Protein AF-A0A822CH33-F1 (afdb_monomer_lite)

Structure (mmCIF, N/CA/C/O backbone):
data_AF-A0A822CH33-F1
#
_entry.id   AF-A0A822CH33-F1
#
loop_
_atom_site.group_PDB
_atom_site.id
_atom_site.type_symbol
_atom_site.label_atom_id
_atom_site.label_alt_id
_atom_site.label_comp_id
_atom_site.label_asym_id
_atom_site.label_entity_id
_atom_site.label_seq_id
_atom_site.pdbx_PDB_ins_code
_atom_site.Cartn_x
_atom_site.Cartn_y
_atom_site.Cartn_z
_atom_site.occupancy
_atom_site.B_iso_or_equiv
_atom_site.auth_seq_id
_atom_site.auth_comp_id
_atom_site.auth_asym_id
_atom_site.auth_atom_id
_atom_site.pdbx_PDB_model_num
ATOM 1 N N . LEU A 1 1 ? -1.024 -28.699 -0.284 1.00 50.22 1 LEU A N 1
ATOM 2 C CA . LEU A 1 1 ? -0.880 -29.536 -1.496 1.00 50.22 1 LEU A CA 1
ATOM 3 C C . LEU A 1 1 ? -1.516 -30.885 -1.202 1.00 50.22 1 LEU A C 1
ATOM 5 O O . LEU A 1 1 ? -1.195 -31.452 -0.165 1.00 50.22 1 LEU A O 1
ATOM 9 N N . ASN A 1 2 ? -2.456 -31.352 -2.025 1.00 52.66 2 ASN A N 1
ATOM 10 C CA . ASN A 1 2 ? -3.153 -32.613 -1.768 1.00 52.66 2 ASN A CA 1
ATOM 11 C C . ASN A 1 2 ? -2.227 -33.787 -2.138 1.00 52.66 2 ASN A C 1
ATOM 13 O O . ASN A 1 2 ? -1.556 -33.725 -3.167 1.00 52.66 2 ASN A O 1
ATOM 17 N N . CYS A 1 3 ? -2.170 -34.849 -1.331 1.00 53.38 3 CYS A N 1
ATOM 18 C CA . CYS A 1 3 ? -1.251 -35.982 -1.550 1.00 53.38 3 CYS A CA 1
ATOM 19 C C . CYS A 1 3 ? -1.461 -36.666 -2.917 1.00 53.38 3 CYS A C 1
ATOM 21 O O . CYS A 1 3 ? -0.541 -37.258 -3.469 1.00 53.38 3 CYS A O 1
ATOM 23 N N . ILE A 1 4 ? -2.661 -36.516 -3.487 1.00 53.62 4 ILE A N 1
ATOM 24 C CA . ILE A 1 4 ? -3.035 -36.974 -4.832 1.00 53.62 4 ILE A CA 1
ATOM 25 C C . ILE A 1 4 ? -2.308 -36.174 -5.928 1.00 53.62 4 ILE A C 1
ATOM 27 O O . ILE A 1 4 ? -1.910 -36.742 -6.937 1.00 53.62 4 ILE A O 1
ATOM 31 N N . THR A 1 5 ? -2.081 -34.871 -5.731 1.00 59.19 5 THR A N 1
ATOM 32 C CA . THR A 1 5 ? -1.355 -34.017 -6.686 1.00 59.19 5 THR A CA 1
ATOM 33 C C . THR A 1 5 ? 0.133 -34.370 -6.720 1.00 59.19 5 THR A C 1
ATOM 35 O O . THR A 1 5 ? 0.703 -34.482 -7.797 1.00 59.19 5 THR A O 1
ATOM 38 N N . LEU A 1 6 ? 0.732 -34.628 -5.550 1.00 61.31 6 LEU A N 1
ATOM 39 C CA . LEU A 1 6 ? 2.127 -35.079 -5.421 1.00 61.31 6 LEU A CA 1
ATOM 40 C C . LEU A 1 6 ? 2.354 -36.475 -6.018 1.00 61.31 6 LEU A C 1
ATOM 42 O O . LEU A 1 6 ? 3.424 -36.749 -6.547 1.00 61.31 6 LEU A O 1
ATOM 46 N N . ALA A 1 7 ? 1.347 -37.351 -5.959 1.00 55.56 7 ALA A N 1
ATOM 47 C CA . ALA A 1 7 ? 1.421 -38.691 -6.537 1.00 55.56 7 ALA A CA 1
ATOM 48 C C . ALA A 1 7 ? 1.304 -38.714 -8.077 1.00 55.56 7 ALA A C 1
ATOM 50 O O . ALA A 1 7 ? 1.685 -39.707 -8.690 1.00 55.56 7 ALA A O 1
ATOM 51 N N . MET A 1 8 ? 0.784 -37.650 -8.705 1.00 53.97 8 MET A N 1
ATOM 52 C CA . MET A 1 8 ? 0.558 -37.573 -10.161 1.00 53.97 8 MET A CA 1
ATOM 53 C C . MET A 1 8 ? 1.550 -36.667 -10.906 1.00 53.97 8 MET A C 1
ATOM 55 O O . MET A 1 8 ? 1.453 -36.530 -12.126 1.00 53.97 8 MET A O 1
ATOM 59 N N . GLU A 1 9 ? 2.505 -36.043 -10.217 1.00 51.62 9 GLU A N 1
ATOM 60 C CA . GLU A 1 9 ? 3.499 -35.162 -10.834 1.00 51.62 9 GLU A CA 1
ATOM 61 C C . GLU A 1 9 ? 4.610 -35.988 -11.511 1.00 51.62 9 GLU A C 1
ATOM 63 O O . GLU A 1 9 ? 5.744 -36.059 -11.049 1.00 51.62 9 GLU A O 1
ATOM 68 N N . HIS A 1 10 ? 4.279 -36.666 -12.617 1.00 55.09 10 HIS A N 1
ATOM 69 C CA . HIS A 1 10 ? 5.283 -37.271 -13.492 1.00 55.09 10 HIS A CA 1
ATOM 70 C C . HIS A 1 10 ? 5.835 -36.176 -14.431 1.00 55.09 10 HIS A C 1
ATOM 72 O O . HIS A 1 10 ? 5.058 -35.555 -15.163 1.00 55.09 10 HIS A O 1
ATOM 78 N N . PRO A 1 11 ? 7.154 -35.905 -14.452 1.00 52.78 11 PRO A N 1
ATOM 79 C CA . PRO A 1 11 ? 7.747 -34.702 -15.059 1.00 52.78 11 PRO A CA 1
ATOM 80 C C . PRO A 1 11 ? 7.784 -34.680 -16.604 1.00 52.78 11 PRO A C 1
ATOM 82 O O . PRO A 1 11 ? 8.571 -33.944 -17.194 1.00 52.78 11 PRO A O 1
ATOM 85 N N . SER A 1 12 ? 6.950 -35.461 -17.295 1.00 51.38 12 SER A N 1
ATOM 86 C CA . SER A 1 12 ? 7.073 -35.702 -18.741 1.00 51.38 12 SER A CA 1
ATOM 87 C C . SER A 1 12 ? 5.750 -35.640 -19.517 1.00 51.38 12 SER A C 1
ATOM 89 O O . SER A 1 12 ? 5.552 -36.421 -20.445 1.00 51.38 12 SER A O 1
ATOM 91 N N . ILE A 1 13 ? 4.845 -34.715 -19.170 1.00 56.19 13 ILE A N 1
ATOM 92 C CA . ILE A 1 13 ? 3.569 -34.526 -19.888 1.00 56.19 13 ILE A CA 1
ATOM 93 C C . ILE A 1 13 ? 3.600 -33.211 -20.709 1.00 56.19 13 ILE A C 1
ATOM 95 O O . ILE A 1 13 ? 3.782 -32.139 -20.120 1.00 56.19 13 ILE A O 1
ATOM 99 N N . PRO A 1 14 ? 3.434 -33.245 -22.051 1.00 56.22 14 PRO A N 1
ATOM 100 C CA . PRO A 1 14 ? 3.505 -32.065 -22.921 1.00 56.22 14 PRO A CA 1
ATOM 101 C C . PRO A 1 14 ? 2.399 -31.033 -22.630 1.00 56.22 14 PRO A C 1
ATOM 103 O O . PRO A 1 14 ? 1.273 -31.374 -22.254 1.00 56.22 14 PRO A O 1
ATOM 106 N N . THR A 1 15 ? 2.733 -29.752 -22.827 1.00 57.06 15 THR A N 1
ATOM 107 C CA . THR A 1 15 ? 2.010 -28.552 -22.351 1.00 57.06 15 THR A CA 1
ATOM 108 C C . THR A 1 15 ? 0.594 -28.347 -22.907 1.00 57.06 15 THR A C 1
ATOM 110 O O . THR A 1 15 ? -0.141 -27.519 -22.374 1.00 57.06 15 THR A O 1
ATOM 113 N N . THR A 1 16 ? 0.182 -29.105 -23.924 1.00 59.56 16 THR A N 1
ATOM 114 C CA . THR A 1 16 ? -1.120 -29.000 -24.615 1.00 59.56 16 THR A CA 1
ATOM 115 C C . THR A 1 16 ? -2.063 -30.187 -24.385 1.00 59.56 16 THR A C 1
ATOM 117 O O . THR A 1 16 ? -3.142 -30.232 -24.972 1.00 59.56 16 THR A O 1
ATOM 120 N N . SER A 1 17 ? -1.694 -31.150 -23.537 1.00 64.94 17 SER A N 1
ATOM 121 C CA . SER A 1 17 ? -2.513 -32.341 -23.273 1.00 64.94 17 SER A CA 1
ATOM 122 C C . SER A 1 17 ? -3.737 -32.051 -22.372 1.00 64.94 17 SER A C 1
ATOM 124 O O . SER A 1 17 ? -3.648 -31.246 -21.437 1.00 64.94 17 SER A O 1
ATOM 126 N N . PRO A 1 18 ? -4.886 -32.726 -22.596 1.00 67.50 18 PRO A N 1
ATOM 127 C CA . PRO A 1 18 ? -6.095 -32.577 -21.771 1.00 67.50 18 PRO A CA 1
ATOM 128 C C . PRO A 1 18 ? -5.896 -33.033 -20.312 1.00 67.50 18 PRO A C 1
ATOM 130 O O . PRO A 1 18 ? -6.613 -32.597 -19.413 1.00 67.50 18 PRO A O 1
ATOM 133 N N . GLU A 1 19 ? -4.880 -33.855 -20.051 1.00 64.19 19 GLU A N 1
ATOM 134 C CA . GLU A 1 19 ? -4.525 -34.361 -18.721 1.00 64.19 19 GLU A CA 1
ATOM 135 C C . GLU A 1 19 ? -4.065 -33.236 -17.781 1.00 64.19 19 GLU A C 1
ATOM 137 O O . GLU A 1 19 ? -4.512 -33.153 -16.637 1.00 64.19 19 GLU A O 1
ATOM 142 N N . ARG A 1 20 ? -3.257 -32.286 -18.276 1.00 65.06 20 ARG A N 1
ATOM 143 C CA . ARG A 1 20 ? -2.826 -31.117 -17.490 1.00 65.06 20 ARG A CA 1
ATOM 144 C C . ARG A 1 20 ? -3.991 -30.169 -17.186 1.00 65.06 20 ARG A C 1
ATOM 146 O O . ARG A 1 20 ? -4.021 -29.559 -16.117 1.00 65.06 20 ARG A O 1
ATOM 153 N N . GLN A 1 21 ? -4.969 -30.068 -18.090 1.00 67.88 21 GLN A N 1
ATOM 154 C CA . GLN A 1 21 ? -6.187 -29.288 -17.850 1.00 67.88 21 GLN A CA 1
ATOM 155 C C . GLN A 1 21 ? -7.051 -29.919 -16.753 1.00 67.88 21 GLN A C 1
ATOM 157 O O . GLN A 1 21 ? -7.516 -29.207 -15.863 1.00 67.88 21 GLN A O 1
ATOM 162 N N . PHE A 1 22 ? -7.200 -31.245 -16.760 1.00 72.75 22 PHE A N 1
ATOM 163 C CA . PHE A 1 22 ? -7.933 -31.971 -15.723 1.00 72.75 22 PHE A CA 1
ATOM 164 C C . PHE A 1 22 ? -7.271 -31.844 -14.338 1.00 72.75 22 PHE A C 1
ATOM 166 O O . PHE A 1 22 ? -7.954 -31.613 -13.336 1.00 72.75 22 PHE A O 1
ATOM 173 N N . ILE A 1 23 ? -5.936 -31.905 -14.279 1.00 71.62 23 ILE A N 1
ATOM 174 C CA . ILE A 1 23 ? -5.166 -31.729 -13.037 1.00 71.62 23 ILE A CA 1
ATOM 175 C C . ILE A 1 23 ? -5.298 -30.296 -12.499 1.00 71.62 23 ILE A C 1
ATOM 177 O O . ILE A 1 23 ? -5.554 -30.113 -11.308 1.00 71.62 23 ILE A O 1
ATOM 181 N N . ASN A 1 24 ? -5.194 -29.277 -13.360 1.00 72.38 24 ASN A N 1
ATOM 182 C CA . ASN A 1 24 ? -5.364 -27.878 -12.954 1.00 72.38 24 ASN A CA 1
ATOM 183 C C . ASN A 1 24 ? -6.782 -27.590 -12.446 1.00 72.38 24 ASN A C 1
ATOM 185 O O . ASN A 1 24 ? -6.938 -26.954 -11.404 1.00 72.38 24 ASN A O 1
ATOM 189 N N . LEU A 1 25 ? -7.810 -28.093 -13.139 1.00 80.19 25 LEU A N 1
ATOM 190 C CA . LEU A 1 25 ? -9.204 -27.937 -12.721 1.00 80.19 25 LEU A CA 1
ATOM 191 C C . LEU A 1 25 ? -9.439 -28.564 -11.338 1.00 80.19 25 LEU A C 1
ATOM 193 O O . LEU A 1 25 ? -10.008 -27.932 -10.450 1.00 80.19 25 LEU A O 1
ATOM 197 N N . THR A 1 26 ? -8.925 -29.776 -11.130 1.00 75.75 26 THR A N 1
ATOM 198 C CA . THR A 1 26 ? -9.043 -30.503 -9.860 1.00 75.75 26 THR A CA 1
ATOM 199 C C . THR A 1 26 ? -8.308 -29.783 -8.724 1.00 75.75 26 THR A C 1
ATOM 201 O O . THR A 1 26 ? -8.840 -29.652 -7.623 1.00 75.75 26 THR A O 1
ATOM 204 N N . ASN A 1 27 ? -7.114 -29.242 -8.985 1.00 75.44 27 ASN A N 1
ATOM 205 C CA . ASN A 1 27 ? -6.339 -28.500 -7.989 1.00 75.44 27 ASN A CA 1
ATOM 206 C C . ASN A 1 27 ? -7.021 -27.182 -7.574 1.00 75.44 27 ASN A C 1
ATOM 208 O O . ASN A 1 27 ? -6.998 -26.820 -6.397 1.00 75.44 27 ASN A O 1
ATOM 212 N N . ILE A 1 28 ? -7.686 -26.491 -8.507 1.00 80.19 28 ILE A N 1
ATOM 213 C CA . ILE A 1 28 ? -8.473 -25.286 -8.204 1.00 80.19 28 ILE A CA 1
ATOM 214 C C . ILE A 1 28 ? -9.663 -25.638 -7.304 1.00 80.19 28 ILE A C 1
ATOM 216 O O . ILE A 1 28 ? -9.873 -24.975 -6.289 1.00 80.19 28 ILE A O 1
ATOM 220 N N . ILE A 1 29 ? -10.396 -26.709 -7.619 1.00 84.06 29 ILE A N 1
ATOM 221 C CA . ILE A 1 29 ? -11.548 -27.159 -6.822 1.00 84.06 29 ILE A CA 1
ATOM 222 C C . ILE A 1 29 ? -11.121 -27.505 -5.388 1.00 84.06 29 ILE A C 1
ATOM 224 O O . ILE A 1 29 ? -11.734 -27.024 -4.436 1.00 84.06 29 ILE A O 1
ATOM 228 N N . PHE A 1 30 ? -10.031 -28.259 -5.213 1.00 78.62 30 PHE A N 1
ATOM 229 C CA . PHE A 1 30 ? -9.499 -28.573 -3.881 1.00 78.62 30 PHE A CA 1
ATOM 230 C C . PHE A 1 30 ? -8.999 -27.337 -3.129 1.00 78.62 30 PHE A C 1
ATOM 232 O O . PHE A 1 30 ? -9.151 -27.247 -1.913 1.00 78.62 30 PHE A O 1
ATOM 239 N N . THR A 1 31 ? -8.419 -26.367 -3.832 1.00 74.31 31 THR A N 1
ATOM 240 C CA . THR A 1 31 ? -7.972 -25.112 -3.213 1.00 74.31 31 THR A CA 1
ATOM 241 C C . THR A 1 31 ? -9.158 -24.311 -2.673 1.00 74.31 31 THR A C 1
ATOM 243 O O . THR A 1 31 ? -9.087 -23.787 -1.562 1.00 74.31 31 THR A O 1
ATOM 246 N N . ILE A 1 32 ? -10.264 -24.267 -3.421 1.00 83.94 32 ILE A N 1
ATOM 247 C CA . ILE A 1 32 ? -11.513 -23.619 -2.998 1.00 83.94 32 ILE A CA 1
ATOM 248 C C . ILE A 1 32 ? -12.151 -24.369 -1.818 1.00 83.94 32 ILE A C 1
ATOM 250 O O . ILE A 1 32 ? -12.620 -23.749 -0.868 1.00 83.94 32 ILE A O 1
ATOM 254 N N . GLU A 1 33 ? -12.143 -25.702 -1.835 1.00 82.69 33 GLU A N 1
ATOM 255 C CA . GLU A 1 33 ? -12.653 -26.516 -0.726 1.00 82.69 33 GLU A CA 1
ATOM 256 C C . GLU A 1 33 ? -11.861 -26.271 0.574 1.00 82.69 33 GLU A C 1
ATOM 258 O O . GLU A 1 33 ? -12.442 -26.072 1.644 1.00 82.69 33 GLU A O 1
ATOM 263 N N . MET A 1 34 ? -10.529 -26.246 0.487 1.00 75.75 34 MET A N 1
ATOM 264 C CA . MET A 1 34 ? -9.660 -26.016 1.643 1.00 75.75 34 MET A CA 1
ATOM 265 C C . MET A 1 34 ? -9.786 -24.589 2.182 1.00 75.75 34 MET A C 1
ATOM 267 O O . MET A 1 34 ? -9.833 -24.408 3.398 1.00 75.75 34 MET A O 1
ATOM 271 N N . SER A 1 35 ? -9.904 -23.578 1.315 1.00 72.44 35 SER A N 1
ATOM 272 C CA . SER A 1 35 ? -10.111 -22.194 1.759 1.00 72.44 35 SER A CA 1
ATOM 273 C C . SER A 1 35 ? -11.472 -22.010 2.434 1.00 72.44 35 SER A C 1
ATOM 275 O O . SER A 1 35 ? -11.545 -21.385 3.492 1.00 72.44 35 SER A O 1
ATOM 277 N N . ALA A 1 36 ? -12.530 -22.636 1.911 1.00 80.62 36 ALA A N 1
ATOM 278 C CA . ALA A 1 36 ? -13.841 -22.641 2.551 1.00 80.62 36 ALA A CA 1
ATOM 279 C C . ALA A 1 36 ? -13.796 -23.291 3.946 1.00 80.62 36 ALA A C 1
ATOM 281 O O . ALA A 1 36 ? -14.338 -22.729 4.897 1.00 80.62 36 ALA A O 1
ATOM 282 N N . LYS A 1 37 ? -13.101 -24.427 4.110 1.00 75.88 37 LYS A N 1
ATOM 283 C CA . LYS A 1 37 ? -12.936 -25.078 5.425 1.00 75.88 37 LYS A CA 1
ATOM 284 C C . LYS A 1 37 ? -12.191 -24.203 6.432 1.00 75.88 37 LYS A C 1
ATOM 286 O O . LYS A 1 37 ? -12.597 -24.153 7.591 1.00 75.88 37 LYS A O 1
ATOM 291 N N . VAL A 1 38 ? -11.141 -23.501 6.005 1.00 76.00 38 VAL A N 1
ATOM 292 C CA . VAL A 1 38 ? -10.388 -22.580 6.873 1.00 76.00 38 VAL A CA 1
ATOM 293 C C . VAL A 1 38 ? -11.274 -21.421 7.333 1.00 76.00 38 VAL A C 1
ATOM 295 O O . VAL A 1 38 ? -11.331 -21.150 8.527 1.00 76.00 38 VAL A O 1
ATOM 298 N N . ILE A 1 39 ? -12.041 -20.807 6.426 1.00 76.38 39 ILE A N 1
ATOM 299 C CA . ILE A 1 39 ? -12.955 -19.699 6.755 1.00 76.38 39 ILE A CA 1
ATOM 300 C C . ILE A 1 39 ? -14.064 -20.159 7.713 1.00 76.38 39 ILE A C 1
ATOM 302 O O . ILE A 1 39 ? -14.371 -19.472 8.686 1.00 76.38 39 ILE A O 1
ATOM 306 N N . VAL A 1 40 ? -14.649 -21.337 7.476 1.00 72.69 40 VAL A N 1
ATOM 307 C CA . VAL A 1 40 ? -15.681 -21.909 8.357 1.00 72.69 40 VAL A CA 1
ATOM 308 C C . VAL A 1 40 ? -15.105 -22.239 9.737 1.00 72.69 40 VAL A C 1
ATOM 310 O O . VAL A 1 40 ? -15.756 -21.965 10.745 1.00 72.69 40 VAL A O 1
ATOM 313 N N . SER A 1 41 ? -13.882 -22.774 9.808 1.00 62.22 41 SER A N 1
ATOM 314 C CA . SER A 1 41 ? -13.212 -23.071 11.078 1.00 62.22 41 SER A CA 1
ATOM 315 C C . SER A 1 41 ? -12.856 -21.800 11.852 1.00 62.22 41 SER A C 1
ATOM 317 O O . SER A 1 41 ? -13.089 -21.750 13.054 1.00 62.22 41 SER A O 1
ATOM 319 N N . GLU A 1 42 ? -12.350 -20.761 11.186 1.00 66.25 42 GLU A N 1
ATOM 320 C CA . GLU A 1 42 ? -12.091 -19.443 11.784 1.00 66.25 42 GLU A CA 1
ATOM 321 C C . GLU A 1 42 ? -13.379 -18.806 12.323 1.00 66.25 42 GLU A C 1
ATOM 323 O O . GLU A 1 42 ? -13.405 -18.295 13.442 1.00 66.25 42 GLU A O 1
ATOM 328 N N . PHE A 1 43 ? -14.478 -18.891 11.568 1.00 64.69 43 PHE A N 1
ATOM 329 C CA . PHE A 1 43 ? -15.764 -18.326 11.967 1.00 64.69 43 PHE A CA 1
ATOM 330 C C . PHE A 1 43 ? -16.390 -19.077 13.153 1.00 64.69 43 PHE A C 1
ATOM 332 O O . PHE A 1 43 ? -16.856 -18.451 14.106 1.00 64.69 43 PHE A O 1
ATOM 339 N N . ILE A 1 44 ? -16.362 -20.415 13.145 1.00 63.16 44 ILE A N 1
ATOM 340 C CA . ILE A 1 44 ? -16.889 -21.239 14.245 1.00 63.16 44 ILE A CA 1
ATOM 341 C C . ILE A 1 44 ? -16.015 -21.123 15.499 1.00 63.16 44 ILE A C 1
ATOM 343 O O . ILE A 1 44 ? -16.549 -20.987 16.602 1.00 63.16 44 ILE A O 1
ATOM 347 N N . PHE A 1 45 ? -14.687 -21.126 15.354 1.00 57.00 45 PHE A N 1
ATOM 348 C CA . PHE A 1 45 ? -13.767 -20.942 16.477 1.00 57.00 45 PHE A CA 1
ATOM 349 C C . PHE A 1 45 ? -13.889 -19.529 17.059 1.00 57.00 45 PHE A C 1
ATOM 351 O O . PHE A 1 45 ? -13.969 -19.368 18.279 1.00 57.00 45 PHE A O 1
ATOM 358 N N . GLY A 1 46 ? -14.026 -18.514 16.202 1.00 60.41 46 GLY A N 1
ATOM 359 C CA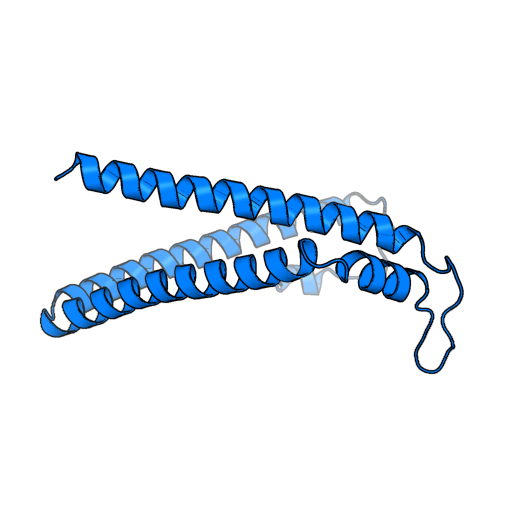 . GLY A 1 46 ? -14.342 -17.145 16.594 1.00 60.41 46 GLY A CA 1
ATOM 360 C C . GLY A 1 46 ? -15.619 -17.070 17.428 1.00 60.41 46 GLY A C 1
ATOM 361 O O . GLY A 1 46 ? -15.583 -16.523 18.525 1.00 60.41 46 GLY A O 1
ATOM 362 N N . LEU A 1 47 ? -16.715 -17.692 16.976 1.00 56.81 47 LEU A N 1
ATOM 363 C CA . LEU A 1 47 ? -18.011 -17.688 17.668 1.00 56.81 47 LEU A CA 1
ATOM 364 C C . LEU A 1 47 ? -17.978 -18.441 19.013 1.00 56.81 47 LEU A C 1
ATOM 366 O O . LEU A 1 47 ? -18.524 -17.958 20.007 1.00 56.81 47 LEU A O 1
ATOM 370 N N . HIS A 1 48 ? -17.308 -19.597 19.072 1.00 58.97 48 HIS A N 1
ATOM 371 C CA . HIS A 1 48 ? -17.177 -20.401 20.293 1.00 58.97 48 HIS A CA 1
ATOM 372 C C . HIS A 1 48 ? -16.357 -19.675 21.372 1.00 58.97 48 HIS A C 1
ATOM 374 O O . HIS A 1 48 ? -16.745 -19.628 22.541 1.00 58.97 48 HIS A O 1
ATOM 380 N N . THR A 1 49 ? -15.261 -19.032 20.966 1.00 56.62 49 THR A N 1
ATOM 381 C CA . THR A 1 49 ? -14.398 -18.252 21.864 1.00 56.62 49 THR A CA 1
ATOM 382 C C . THR A 1 49 ? -15.098 -16.966 22.320 1.00 56.62 49 THR A C 1
ATOM 384 O O . THR A 1 49 ? -15.015 -16.604 23.495 1.00 56.62 49 THR A O 1
ATOM 387 N N . TYR A 1 50 ? -15.879 -16.326 21.438 1.00 60.44 50 TYR A N 1
ATOM 388 C CA . TYR A 1 50 ? -16.712 -15.163 21.771 1.00 60.44 50 TYR A CA 1
ATOM 389 C C . TYR A 1 50 ? -17.767 -15.485 22.836 1.00 60.44 50 TYR A C 1
ATOM 391 O O . TYR A 1 50 ? -17.987 -14.693 23.755 1.00 60.44 50 TYR A O 1
ATOM 399 N N . LEU A 1 51 ? -18.404 -16.658 22.753 1.00 65.00 51 LEU A N 1
ATOM 400 C CA . LEU A 1 51 ? -19.423 -17.085 23.715 1.00 65.00 51 LEU A CA 1
ATOM 401 C C . LEU A 1 51 ? -18.831 -17.362 25.104 1.00 65.00 51 LEU A C 1
ATOM 403 O O . LEU A 1 51 ? -19.417 -16.939 26.102 1.00 65.00 51 LEU A O 1
ATOM 407 N N . LEU A 1 52 ? -17.651 -17.985 25.187 1.00 63.69 52 LEU A N 1
ATOM 408 C CA . LEU A 1 52 ? -16.954 -18.216 26.460 1.00 63.69 52 LEU A CA 1
ATOM 409 C C . LEU A 1 52 ? -16.481 -16.910 27.120 1.00 63.69 52 LEU A C 1
ATOM 411 O O . LEU A 1 52 ? -16.637 -16.741 28.329 1.00 63.69 52 LEU A O 1
ATOM 415 N N . ILE A 1 53 ? -15.985 -15.954 26.330 1.00 57.84 53 ILE A N 1
ATOM 416 C CA . ILE A 1 53 ? -15.574 -14.622 26.802 1.00 57.84 53 ILE A CA 1
ATOM 417 C C . ILE A 1 53 ? -16.768 -13.749 27.204 1.00 57.84 53 ILE A C 1
ATOM 419 O O . ILE A 1 53 ? -16.665 -12.971 28.152 1.00 57.84 53 ILE A O 1
ATOM 423 N N . SER A 1 54 ? -17.930 -13.913 26.560 1.00 58.94 54 SER A N 1
ATOM 424 C CA . SER A 1 54 ? -19.152 -13.174 26.915 1.00 58.94 54 SER A CA 1
ATOM 425 C C . SER A 1 54 ? -19.688 -13.505 28.315 1.00 58.94 54 SER A C 1
ATOM 427 O O . SER A 1 54 ? -20.391 -12.688 28.911 1.00 58.94 54 SER A O 1
ATOM 429 N N . ARG A 1 55 ? -19.325 -14.677 28.857 1.00 69.62 55 ARG A N 1
ATOM 430 C CA . ARG A 1 55 ? -19.745 -15.162 30.178 1.00 69.62 55 ARG A CA 1
ATOM 431 C C . ARG A 1 55 ? -19.014 -14.469 31.333 1.00 69.62 55 ARG A C 1
ATOM 433 O O . ARG A 1 55 ? -19.499 -14.510 32.460 1.00 69.62 55 ARG A O 1
ATOM 440 N N . VAL A 1 56 ? -17.871 -13.830 31.064 1.00 76.62 56 VAL A N 1
ATOM 441 C CA . VAL A 1 56 ? -17.044 -13.159 32.075 1.00 76.62 56 VAL A CA 1
ATOM 442 C C . VAL A 1 56 ? -17.058 -11.645 31.811 1.00 76.62 56 VAL A C 1
ATOM 444 O O . VAL A 1 56 ? -16.356 -11.170 30.915 1.00 76.62 56 VAL A O 1
ATOM 447 N N . PRO A 1 57 ? -17.836 -10.847 32.567 1.00 71.81 57 PRO A N 1
ATOM 448 C CA . PRO A 1 57 ? -18.047 -9.428 32.261 1.00 71.81 57 PRO A CA 1
ATOM 449 C C . PRO A 1 57 ? -16.753 -8.597 32.279 1.00 71.81 57 PRO A C 1
ATOM 451 O O . PRO A 1 57 ? -16.607 -7.682 31.472 1.00 71.81 57 PRO A O 1
ATOM 454 N N . GLY A 1 58 ? -15.782 -8.956 33.128 1.00 74.88 58 GLY A N 1
ATOM 455 C CA . GLY A 1 58 ? -14.471 -8.296 33.170 1.00 74.88 58 GLY A CA 1
ATOM 456 C C . GLY A 1 58 ? -13.622 -8.533 31.915 1.00 74.88 58 GLY A C 1
ATOM 457 O O . GLY A 1 58 ? -12.953 -7.619 31.444 1.00 74.88 58 GLY A O 1
ATOM 458 N N . LEU A 1 59 ? -13.696 -9.727 31.319 1.00 67.94 59 LEU A N 1
ATOM 459 C CA . LEU A 1 59 ? -12.916 -10.072 30.127 1.00 67.94 59 LEU A CA 1
ATOM 460 C C . LEU A 1 59 ? -13.523 -9.465 28.854 1.00 67.94 59 LEU A C 1
ATOM 462 O O . LEU A 1 59 ? -12.793 -9.057 27.954 1.00 67.94 59 LEU A O 1
ATOM 466 N N . LYS A 1 60 ? -14.854 -9.317 28.814 1.00 68.88 60 LYS A N 1
ATOM 467 C CA . LYS A 1 60 ? -15.572 -8.627 27.733 1.00 68.88 60 LYS A CA 1
ATOM 468 C C . LYS A 1 60 ? -15.117 -7.174 27.579 1.00 68.88 60 LYS A C 1
ATOM 470 O O . LYS A 1 60 ? -14.887 -6.730 26.456 1.00 68.88 60 LYS A O 1
ATOM 475 N N . LEU A 1 61 ? -14.950 -6.454 28.693 1.00 73.25 61 LEU A N 1
ATOM 476 C CA . LEU A 1 61 ? -14.495 -5.064 28.668 1.00 73.25 61 LEU A CA 1
ATOM 477 C C . LEU A 1 61 ? -13.082 -4.964 28.088 1.00 73.25 61 LEU A C 1
ATOM 479 O O . LEU A 1 61 ? -12.860 -4.139 27.207 1.00 73.25 61 LEU A O 1
ATOM 483 N N . VAL A 1 62 ? -12.175 -5.846 28.522 1.00 79.31 62 VAL A N 1
ATOM 484 C CA . VAL A 1 62 ? -10.774 -5.902 28.072 1.00 79.31 62 VAL A CA 1
ATOM 485 C C . VAL A 1 62 ? -10.676 -6.237 26.586 1.00 79.31 62 VAL A C 1
ATOM 487 O O . VAL A 1 62 ? -9.970 -5.555 25.853 1.00 79.31 62 VAL A O 1
ATOM 490 N N . VAL A 1 63 ? -11.419 -7.237 26.107 1.00 74.44 63 VAL A N 1
ATOM 491 C CA . VAL A 1 63 ? -11.423 -7.614 24.684 1.00 74.44 63 VAL A CA 1
ATOM 492 C C . VAL A 1 63 ? -12.001 -6.493 23.819 1.00 74.44 63 VAL A C 1
ATOM 494 O O . VAL A 1 63 ? -11.459 -6.200 22.758 1.00 74.44 63 VAL A O 1
ATOM 497 N N . GLN A 1 64 ? -13.057 -5.818 24.277 1.00 68.50 64 GLN A N 1
ATOM 498 C CA . GLN A 1 64 ? -13.661 -4.698 23.554 1.00 68.50 64 GLN A CA 1
ATOM 499 C C . GLN A 1 64 ? -12.762 -3.456 23.540 1.00 68.50 64 GLN A C 1
ATOM 501 O O . GLN A 1 64 ? -12.678 -2.784 22.512 1.00 68.50 64 GLN A O 1
ATOM 506 N N . THR A 1 65 ? -12.060 -3.163 24.639 1.00 72.06 65 THR A N 1
ATOM 507 C CA . THR A 1 65 ? -11.053 -2.092 24.646 1.00 72.06 65 THR A CA 1
ATOM 508 C C . THR A 1 65 ? -9.885 -2.455 23.746 1.00 72.06 65 THR A C 1
ATOM 510 O O . THR A 1 65 ? -9.524 -1.635 22.916 1.00 72.06 65 THR A O 1
ATOM 513 N N . LEU A 1 66 ? -9.372 -3.688 23.806 1.00 72.81 66 LEU A N 1
ATOM 514 C CA . LEU A 1 66 ? -8.298 -4.159 22.928 1.00 72.81 66 LEU A CA 1
ATOM 515 C C . LEU A 1 66 ? -8.677 -4.081 21.446 1.00 72.81 66 LEU A C 1
ATOM 517 O O . LEU A 1 66 ? -7.901 -3.548 20.662 1.00 72.81 66 LEU A O 1
ATOM 521 N N . LEU A 1 67 ? -9.870 -4.538 21.055 1.00 66.56 67 LEU A N 1
ATOM 522 C CA . LEU A 1 67 ? -10.363 -4.444 19.673 1.00 66.56 67 LEU A CA 1
ATOM 523 C C . LEU A 1 67 ? -10.559 -2.990 19.219 1.00 66.56 67 LEU A C 1
ATOM 525 O O . LEU A 1 67 ? -10.192 -2.649 18.094 1.00 66.56 67 LEU A O 1
ATOM 529 N N . SER A 1 68 ? -11.088 -2.118 20.084 1.00 67.25 68 SER A N 1
ATOM 530 C CA . SER A 1 68 ? -11.203 -0.681 19.792 1.00 67.25 68 SER A CA 1
ATOM 531 C C . SER A 1 68 ? -9.838 -0.010 19.661 1.00 67.25 68 SER A C 1
ATOM 533 O O . SER A 1 68 ? -9.629 0.778 18.740 1.00 67.25 68 SER A O 1
ATOM 535 N N . SER A 1 69 ? -8.887 -0.347 20.532 1.00 70.25 69 SER A N 1
ATOM 536 C CA . SER A 1 69 ? -7.509 0.137 20.465 1.00 70.25 69 SER A CA 1
ATOM 537 C C . SER A 1 69 ? -6.813 -0.352 19.200 1.00 70.25 69 SER A C 1
ATOM 539 O O . SER A 1 69 ? -6.139 0.438 18.552 1.00 70.25 69 SER A O 1
ATOM 541 N N . LEU A 1 70 ? -7.018 -1.608 18.792 1.00 67.19 70 LEU A N 1
ATOM 542 C CA . LEU A 1 70 ? -6.434 -2.171 17.572 1.00 67.19 70 LEU A CA 1
ATOM 543 C C . LEU A 1 70 ? -6.941 -1.451 16.317 1.00 67.19 70 LEU A C 1
ATOM 545 O O . L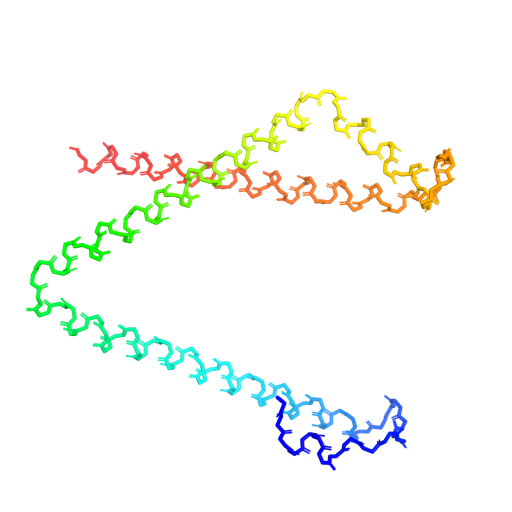EU A 1 70 ? -6.168 -1.162 15.406 1.00 67.19 70 LEU A O 1
ATOM 549 N N . ARG A 1 71 ? -8.230 -1.093 16.295 1.00 68.75 71 ARG A N 1
ATOM 550 C CA . ARG A 1 71 ? -8.826 -0.300 15.214 1.00 68.75 71 ARG A CA 1
ATOM 551 C C . ARG A 1 71 ? -8.259 1.124 15.184 1.00 68.75 71 ARG A C 1
ATOM 553 O O . ARG A 1 71 ? -7.920 1.620 14.115 1.00 68.75 71 ARG A O 1
ATOM 560 N N . LEU A 1 72 ? -8.093 1.753 16.350 1.00 67.00 72 LEU A N 1
ATOM 561 C CA . LEU A 1 72 ? -7.491 3.084 16.485 1.00 67.00 72 LEU A CA 1
ATOM 562 C C . LEU A 1 72 ? -6.016 3.097 16.047 1.00 67.00 72 LEU A C 1
ATOM 564 O O . LEU A 1 72 ? -5.598 3.990 15.316 1.00 67.00 72 LEU A O 1
ATOM 568 N N . ILE A 1 73 ? -5.249 2.077 16.444 1.00 74.62 73 ILE A N 1
ATOM 569 C CA . ILE A 1 73 ? -3.858 1.866 16.024 1.00 74.62 73 ILE A CA 1
ATOM 570 C C . ILE A 1 73 ? -3.793 1.702 14.506 1.00 74.62 73 ILE A C 1
ATOM 572 O O . ILE A 1 73 ? -2.947 2.325 13.873 1.00 74.62 73 ILE A O 1
ATOM 576 N N . GLY A 1 74 ? -4.719 0.942 13.912 1.00 73.44 74 GLY A N 1
ATOM 577 C CA . GLY A 1 74 ? -4.850 0.825 12.461 1.00 73.44 74 GLY A CA 1
ATOM 578 C C . GLY A 1 74 ? -5.023 2.185 11.783 1.00 73.44 74 GLY A C 1
ATOM 579 O O . GLY A 1 74 ? -4.254 2.517 10.885 1.00 73.44 74 GLY A O 1
ATOM 580 N N . TYR A 1 75 ? -5.956 3.017 12.252 1.00 70.38 75 TYR A N 1
ATOM 581 C CA . TYR A 1 75 ? -6.136 4.365 11.700 1.00 70.38 75 TYR A CA 1
ATOM 582 C C . TYR A 1 75 ? -4.896 5.248 11.873 1.00 70.38 75 TYR A C 1
ATOM 584 O O . TYR A 1 75 ? -4.515 5.929 10.927 1.00 70.38 75 TYR A O 1
ATOM 592 N N . ILE A 1 76 ? -4.237 5.221 13.034 1.00 74.12 76 ILE A N 1
ATOM 593 C CA . ILE A 1 76 ? -3.023 6.013 13.289 1.00 74.12 76 ILE A CA 1
ATOM 594 C C . ILE A 1 76 ? -1.885 5.576 12.364 1.00 74.12 76 ILE A C 1
ATOM 596 O O . ILE A 1 76 ? -1.261 6.418 11.727 1.00 74.12 76 ILE A O 1
ATOM 600 N N . VAL A 1 77 ? -1.630 4.270 12.249 1.00 74.31 77 VAL A N 1
ATOM 601 C CA . VAL A 1 77 ? -0.569 3.725 11.389 1.00 74.31 77 VAL A CA 1
ATOM 602 C C . VA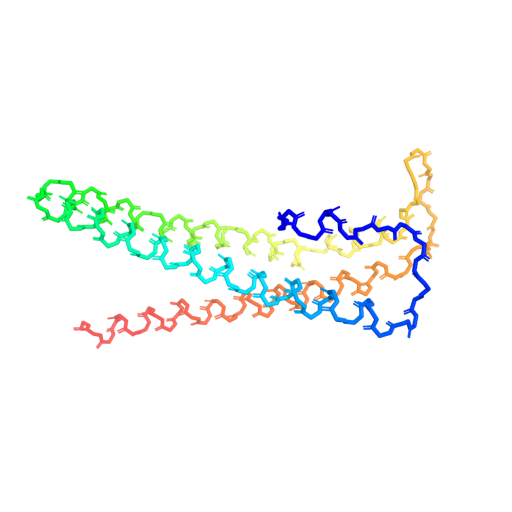L A 1 77 ? -0.836 4.065 9.929 1.00 74.31 77 VAL A C 1
ATOM 604 O O . VAL A 1 77 ? 0.083 4.473 9.217 1.00 74.31 77 VAL A O 1
ATOM 607 N N . VAL A 1 78 ? -2.088 3.951 9.486 1.00 74.56 78 VAL A N 1
ATOM 608 C CA . VAL A 1 78 ? -2.454 4.294 8.116 1.00 74.56 78 VAL A CA 1
ATOM 609 C C . VAL A 1 78 ? -2.310 5.800 7.889 1.00 74.56 78 VAL A C 1
ATOM 611 O O . VAL A 1 78 ? -1.618 6.188 6.959 1.00 74.56 78 VAL A O 1
ATOM 614 N N . ILE A 1 79 ? -2.829 6.662 8.766 1.00 76.94 79 ILE A N 1
ATOM 615 C CA . ILE A 1 79 ? -2.669 8.122 8.648 1.00 76.94 79 ILE A CA 1
ATOM 616 C C . ILE A 1 79 ? -1.187 8.523 8.635 1.00 76.94 79 ILE A C 1
ATOM 618 O O . ILE A 1 79 ? -0.794 9.314 7.782 1.00 76.94 79 ILE A O 1
ATOM 622 N N . CYS A 1 80 ? -0.349 7.950 9.505 1.00 73.88 80 CYS A N 1
ATOM 623 C CA . CYS A 1 80 ? 1.098 8.183 9.504 1.00 73.88 80 CYS A CA 1
ATOM 624 C C . CYS A 1 80 ? 1.752 7.740 8.188 1.00 73.88 80 CYS A C 1
ATOM 626 O O . CYS A 1 80 ? 2.537 8.492 7.616 1.00 73.88 80 CYS A O 1
ATOM 628 N N . SER A 1 81 ? 1.396 6.559 7.674 1.00 75.62 81 SER A N 1
ATOM 629 C CA . SER A 1 81 ? 1.919 6.044 6.399 1.00 75.62 81 SER A CA 1
ATOM 630 C C . SER A 1 81 ? 1.526 6.946 5.226 1.00 75.62 81 SER A C 1
ATOM 632 O O . SER A 1 81 ? 2.350 7.243 4.361 1.00 75.62 81 SER A O 1
ATOM 634 N N . LEU A 1 82 ? 0.283 7.436 5.222 1.00 69.00 82 LEU A N 1
ATOM 635 C CA . LEU A 1 82 ? -0.236 8.343 4.200 1.00 69.00 82 LEU A CA 1
ATOM 636 C C . LEU A 1 82 ? 0.405 9.732 4.300 1.00 69.00 82 LEU A C 1
ATOM 638 O O . LEU A 1 82 ? 0.734 10.310 3.272 1.00 69.00 82 LEU A O 1
ATOM 642 N N . LEU A 1 83 ? 0.646 10.248 5.509 1.00 73.81 83 LEU A N 1
ATOM 643 C CA . LEU A 1 83 ? 1.377 11.499 5.741 1.00 73.81 83 LEU A CA 1
ATOM 644 C C . LEU A 1 83 ? 2.824 11.403 5.259 1.00 73.81 83 LEU A C 1
ATOM 646 O O . LEU A 1 83 ? 3.307 12.321 4.604 1.00 73.81 83 LEU A O 1
ATOM 650 N N . SER A 1 84 ? 3.513 10.295 5.535 1.00 69.56 84 SER A N 1
ATOM 651 C CA . SER A 1 84 ? 4.874 10.071 5.044 1.00 69.56 84 SER A CA 1
ATOM 652 C C . SER A 1 84 ? 4.920 9.974 3.521 1.00 69.56 84 SER A C 1
ATOM 654 O O . SER A 1 84 ? 5.770 10.615 2.910 1.00 69.56 84 SER A O 1
ATOM 656 N N . LEU A 1 85 ? 3.987 9.246 2.899 1.00 68.50 85 LEU A N 1
ATOM 657 C CA . LEU A 1 85 ? 3.875 9.163 1.440 1.00 68.50 85 LEU A CA 1
ATOM 658 C C . LEU A 1 85 ? 3.501 10.508 0.810 1.00 68.50 85 LEU A C 1
ATOM 660 O O . LEU A 1 85 ? 4.079 10.872 -0.206 1.00 68.50 85 LEU A O 1
ATOM 664 N N . PHE A 1 86 ? 2.606 11.273 1.436 1.00 67.56 86 PHE A N 1
ATOM 665 C CA . PHE A 1 86 ? 2.231 12.616 1.001 1.00 67.56 86 PHE A CA 1
ATOM 666 C C . PHE A 1 86 ? 3.398 13.603 1.111 1.00 67.56 86 PHE A C 1
ATOM 668 O O . PHE A 1 86 ? 3.618 14.401 0.206 1.00 67.56 86 PHE A O 1
ATOM 675 N N . VAL A 1 87 ? 4.179 13.553 2.192 1.00 65.62 87 VAL A N 1
ATOM 676 C CA . VAL A 1 87 ? 5.391 14.372 2.350 1.00 65.62 87 VAL A CA 1
ATOM 677 C C . VAL A 1 87 ? 6.460 13.955 1.340 1.00 65.62 87 VAL A C 1
ATOM 679 O O . VAL A 1 87 ? 7.149 14.818 0.803 1.00 65.62 87 VAL A O 1
ATOM 682 N N . LEU A 1 88 ? 6.582 12.659 1.045 1.00 64.19 88 LEU A N 1
ATOM 683 C CA . LEU A 1 88 ? 7.497 12.149 0.027 1.00 64.19 88 LEU A CA 1
ATOM 684 C C . LEU A 1 88 ? 7.077 12.596 -1.383 1.00 64.19 88 LEU A C 1
ATOM 686 O O . LEU A 1 88 ? 7.929 13.023 -2.153 1.00 64.19 88 LEU A O 1
ATOM 690 N N . SER A 1 89 ? 5.778 12.544 -1.702 1.00 65.25 89 SER A N 1
ATOM 691 C CA . SER A 1 89 ? 5.229 12.950 -3.003 1.00 65.25 89 SER A CA 1
ATOM 692 C C . SER A 1 89 ? 5.146 14.467 -3.184 1.00 65.25 89 SER A C 1
ATOM 694 O O . SER A 1 89 ? 5.198 14.948 -4.309 1.00 65.25 89 SER A O 1
ATOM 696 N N . SER A 1 90 ? 4.984 15.229 -2.100 1.00 65.38 90 SER A N 1
ATOM 697 C CA . SER A 1 90 ? 4.826 16.692 -2.149 1.00 65.38 90 SER A CA 1
ATOM 698 C C . SER A 1 90 ? 6.143 17.448 -1.990 1.00 65.38 90 SER A C 1
ATOM 700 O O . SER A 1 90 ? 6.203 18.630 -2.311 1.00 65.38 90 SER A O 1
ATOM 702 N N . ARG A 1 91 ? 7.208 16.801 -1.497 1.00 59.28 91 ARG A N 1
ATOM 703 C CA . ARG A 1 91 ? 8.570 17.347 -1.578 1.00 59.28 91 ARG A CA 1
ATOM 704 C C . ARG A 1 91 ? 9.149 17.030 -2.953 1.00 59.28 91 ARG A C 1
ATOM 706 O O . ARG A 1 91 ? 9.018 15.900 -3.404 1.00 59.28 91 ARG A O 1
ATOM 713 N N . ASP A 1 92 ? 9.896 17.958 -3.553 1.00 60.00 92 ASP A N 1
ATOM 714 C CA . ASP A 1 92 ? 10.597 17.823 -4.852 1.00 60.00 92 ASP A CA 1
ATOM 715 C C . ASP A 1 92 ? 11.580 16.627 -4.971 1.00 60.00 92 ASP A C 1
ATOM 717 O O . ASP A 1 92 ? 12.286 16.464 -5.964 1.00 60.00 92 ASP A O 1
ATOM 721 N N . SER A 1 93 ? 11.652 15.757 -3.961 1.00 68.75 93 SER A N 1
ATOM 722 C CA . SER A 1 93 ? 12.592 14.645 -3.867 1.00 68.75 93 SER A CA 1
ATOM 723 C C . SER A 1 93 ? 12.105 13.355 -4.546 1.00 68.75 93 SER A C 1
ATOM 725 O O . SER A 1 93 ? 12.941 12.550 -4.951 1.00 68.75 93 SER A O 1
ATOM 727 N N . TRP A 1 94 ? 10.793 13.144 -4.746 1.00 74.25 94 TRP A N 1
ATOM 728 C CA . TRP A 1 94 ? 10.292 11.915 -5.397 1.00 74.25 94 TRP A CA 1
ATOM 729 C C . TRP A 1 94 ? 10.783 11.767 -6.842 1.00 74.25 94 TRP A C 1
ATOM 731 O O . TRP A 1 94 ? 11.101 10.662 -7.277 1.00 74.25 94 TRP A O 1
ATOM 741 N N . ILE A 1 95 ? 10.914 12.888 -7.556 1.00 77.56 95 ILE A N 1
ATOM 742 C CA . ILE A 1 95 ? 11.453 12.933 -8.916 1.00 77.56 95 ILE A CA 1
ATOM 743 C C . ILE A 1 95 ? 12.922 12.485 -8.920 1.00 77.56 95 ILE A C 1
ATOM 745 O O . ILE A 1 95 ? 13.325 11.695 -9.770 1.00 77.56 95 ILE A O 1
ATOM 749 N N . HIS A 1 96 ? 13.715 12.931 -7.941 1.00 80.88 96 HIS A N 1
ATOM 750 C CA . HIS A 1 96 ? 15.110 12.511 -7.790 1.00 80.88 96 HIS A CA 1
ATOM 751 C C . HIS A 1 96 ? 15.244 11.020 -7.456 1.00 80.88 96 HIS A C 1
ATOM 753 O O . HIS A 1 96 ? 16.106 10.353 -8.019 1.00 80.88 96 HIS A O 1
ATOM 759 N N . ILE A 1 97 ? 14.385 10.482 -6.585 1.00 82.81 97 ILE A N 1
ATOM 760 C CA . ILE A 1 97 ? 14.367 9.045 -6.260 1.00 82.81 97 ILE A CA 1
ATOM 761 C C . ILE A 1 97 ? 14.020 8.222 -7.506 1.00 82.81 97 ILE A C 1
ATOM 763 O O . ILE A 1 97 ? 14.685 7.231 -7.788 1.00 82.81 97 ILE A O 1
ATOM 767 N N . MET A 1 98 ? 13.029 8.664 -8.281 1.00 85.06 98 MET A N 1
ATOM 768 C CA . MET A 1 98 ? 12.635 8.024 -9.535 1.00 85.06 98 MET A CA 1
ATOM 769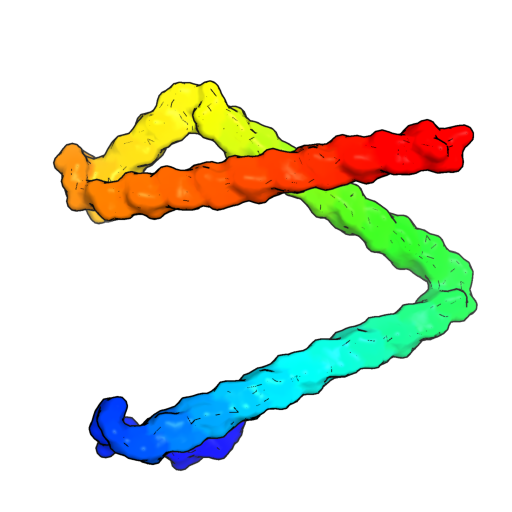 C C . MET A 1 98 ? 13.778 8.027 -10.561 1.00 85.06 98 MET A C 1
ATOM 771 O O . MET A 1 98 ? 14.064 6.987 -11.147 1.00 85.06 98 MET A O 1
ATOM 775 N N . TYR A 1 99 ? 14.454 9.163 -10.769 1.00 83.69 99 TYR A N 1
ATOM 776 C CA . TYR A 1 99 ? 15.596 9.225 -11.688 1.00 83.69 99 TYR A CA 1
ATOM 777 C C . TYR A 1 99 ? 16.753 8.332 -11.228 1.00 83.69 99 TYR A C 1
ATOM 779 O O . TYR A 1 99 ? 17.300 7.590 -12.039 1.00 83.69 99 TYR A O 1
ATOM 787 N N . ASN A 1 100 ? 17.061 8.321 -9.929 1.00 85.69 100 ASN A N 1
ATOM 788 C CA . ASN A 1 100 ? 18.088 7.438 -9.375 1.00 85.69 100 ASN A CA 1
ATOM 789 C C . ASN A 1 100 ? 17.738 5.951 -9.558 1.00 85.69 100 ASN A C 1
ATOM 791 O O . ASN A 1 100 ? 18.632 5.146 -9.798 1.00 85.69 100 ASN A O 1
ATOM 795 N N . ASP A 1 101 ? 16.459 5.578 -9.469 1.00 86.12 101 ASP A N 1
ATOM 796 C CA . ASP A 1 101 ? 16.014 4.187 -9.624 1.00 86.12 101 ASP A CA 1
ATOM 797 C C . ASP A 1 101 ? 15.992 3.713 -11.092 1.00 86.12 101 ASP A C 1
ATOM 799 O O . ASP A 1 101 ? 16.271 2.542 -11.378 1.00 86.12 101 ASP A O 1
ATOM 803 N N . ILE A 1 102 ? 15.707 4.625 -12.032 1.00 88.12 102 ILE A N 1
ATOM 804 C CA . ILE A 1 102 ? 15.786 4.389 -13.487 1.00 88.12 102 ILE A CA 1
ATOM 805 C C . ILE A 1 102 ? 17.237 4.232 -13.943 1.00 88.12 102 ILE A C 1
ATOM 807 O O . ILE A 1 102 ? 17.519 3.407 -14.818 1.00 88.12 102 ILE A O 1
ATOM 811 N N . ASP A 1 103 ? 18.136 5.021 -13.356 1.00 86.62 103 ASP A N 1
ATOM 812 C CA . ASP A 1 103 ? 19.555 5.014 -13.695 1.00 86.62 103 ASP A CA 1
ATOM 813 C C . ASP A 1 103 ? 20.331 3.901 -12.956 1.00 86.62 103 ASP A C 1
ATOM 815 O O . ASP A 1 103 ? 21.482 3.624 -13.293 1.00 86.62 103 ASP A O 1
ATOM 819 N N . ALA A 1 104 ? 19.713 3.229 -11.974 1.00 85.75 104 ALA A N 1
ATOM 820 C CA . ALA A 1 104 ? 20.314 2.126 -11.225 1.00 85.75 104 ALA A CA 1
ATOM 821 C C . ALA A 1 104 ? 20.493 0.862 -12.086 1.00 85.75 104 ALA A C 1
ATOM 823 O O . ALA A 1 104 ? 19.553 0.391 -12.737 1.00 85.75 104 ALA A O 1
ATOM 824 N N . VAL A 1 105 ? 21.704 0.296 -12.035 1.00 84.06 105 VAL A N 1
ATOM 825 C CA . VAL A 1 105 ? 22.145 -0.819 -12.889 1.00 84.06 105 VAL A CA 1
ATOM 826 C C . VAL A 1 105 ? 22.321 -2.100 -12.068 1.00 84.06 105 VAL A C 1
ATOM 828 O O . VAL A 1 105 ? 21.472 -2.984 -12.134 1.00 84.06 105 VAL A O 1
ATOM 831 N N . ASP A 1 106 ? 23.387 -2.172 -11.267 1.00 81.94 106 ASP A N 1
ATOM 832 C CA . ASP A 1 106 ? 23.749 -3.309 -10.416 1.00 81.94 106 ASP A CA 1
ATOM 833 C C . ASP A 1 106 ? 24.593 -2.819 -9.222 1.00 81.94 106 ASP A C 1
ATOM 835 O O . ASP A 1 106 ? 25.034 -1.664 -9.193 1.00 81.94 106 ASP A O 1
ATOM 839 N N . VAL A 1 107 ? 24.805 -3.679 -8.227 1.00 81.06 107 VAL A N 1
ATOM 840 C CA . VAL A 1 107 ? 25.634 -3.378 -7.052 1.00 81.06 107 VAL A CA 1
ATOM 841 C C . VAL A 1 107 ? 27.072 -3.087 -7.510 1.00 81.06 107 VAL A C 1
ATOM 843 O O . VAL A 1 107 ? 27.615 -3.791 -8.356 1.00 81.06 107 VAL A O 1
ATOM 846 N N . ASP A 1 108 ? 27.668 -2.013 -6.983 1.00 86.19 108 ASP A N 1
ATOM 847 C CA . ASP A 1 108 ? 29.016 -1.514 -7.315 1.00 86.19 108 ASP A CA 1
ATOM 848 C C . ASP A 1 108 ? 29.214 -0.943 -8.737 1.00 86.19 108 ASP A C 1
ATOM 850 O O . ASP A 1 108 ? 30.339 -0.612 -9.120 1.00 86.19 108 ASP A O 1
ATOM 854 N N . MET A 1 109 ? 28.140 -0.743 -9.513 1.00 85.62 109 MET A N 1
ATOM 855 C CA . MET A 1 109 ? 28.202 -0.045 -10.805 1.00 85.62 109 MET A CA 1
ATOM 856 C C . MET A 1 109 ? 27.681 1.394 -10.714 1.00 85.62 109 MET A C 1
ATOM 858 O O . MET A 1 109 ? 26.678 1.680 -10.060 1.00 85.62 109 MET A O 1
ATOM 862 N N . GLN A 1 110 ? 28.348 2.319 -11.413 1.00 83.12 110 GLN A N 1
ATOM 863 C CA . GLN A 1 110 ? 27.890 3.706 -11.507 1.00 83.12 110 GLN A CA 1
ATOM 864 C C . GLN A 1 110 ? 26.580 3.774 -12.320 1.00 83.12 110 GLN A C 1
ATOM 866 O O . GLN A 1 110 ? 26.498 3.128 -13.369 1.00 83.12 110 GLN A O 1
ATOM 871 N N . PRO A 1 111 ? 25.576 4.564 -11.890 1.00 87.12 111 PRO A N 1
ATOM 872 C CA . PRO A 1 111 ? 24.313 4.709 -12.603 1.00 87.12 111 PRO A CA 1
ATOM 873 C C . PRO A 1 111 ? 24.502 5.139 -14.062 1.00 87.12 111 PRO A C 1
ATOM 875 O O . PRO A 1 111 ? 25.250 6.076 -14.360 1.00 87.12 111 PRO A O 1
ATOM 878 N N . ILE A 1 112 ? 23.796 4.460 -14.966 1.00 86.31 112 ILE A N 1
ATOM 879 C CA . ILE A 1 112 ? 23.783 4.751 -16.402 1.00 86.31 112 ILE A CA 1
ATOM 880 C C . ILE A 1 112 ? 22.435 5.375 -16.735 1.00 86.31 112 ILE A C 1
ATOM 882 O O . ILE A 1 112 ? 21.381 4.786 -16.494 1.00 86.31 112 ILE A O 1
ATOM 886 N N . ARG A 1 113 ? 22.473 6.567 -17.333 1.00 86.38 113 ARG A N 1
ATOM 887 C CA . ARG A 1 113 ? 21.271 7.344 -17.628 1.00 86.38 113 ARG A CA 1
ATOM 888 C C . ARG A 1 113 ? 20.294 6.564 -18.512 1.00 86.38 113 ARG A C 1
ATOM 890 O O . ARG A 1 113 ? 20.673 6.131 -19.598 1.00 86.38 113 ARG A O 1
ATOM 897 N N . ASN A 1 114 ? 19.031 6.475 -18.089 1.00 82.38 114 ASN A N 1
ATOM 898 C CA . ASN A 1 114 ? 17.947 5.777 -18.792 1.00 82.38 114 ASN A CA 1
ATOM 899 C C . ASN A 1 114 ? 18.177 4.267 -19.005 1.00 82.38 114 ASN A C 1
ATOM 901 O O . ASN A 1 114 ? 17.674 3.713 -19.983 1.00 82.38 114 ASN A O 1
ATOM 905 N N . TYR A 1 115 ? 18.898 3.584 -18.111 1.00 84.62 115 TYR A N 1
ATOM 906 C CA . TYR A 1 115 ? 19.127 2.142 -18.244 1.00 84.62 115 TYR A CA 1
ATOM 907 C C . TYR A 1 115 ? 17.823 1.334 -18.171 1.00 84.62 115 TYR A C 1
ATOM 909 O O . TYR A 1 115 ? 17.585 0.466 -19.009 1.00 84.62 115 TYR A O 1
ATOM 917 N N . ASN A 1 116 ? 16.949 1.645 -17.206 1.00 81.38 116 ASN A N 1
ATOM 918 C CA . ASN A 1 116 ? 15.774 0.824 -16.919 1.00 81.38 116 ASN A CA 1
ATOM 919 C C . ASN A 1 116 ? 14.458 1.618 -16.966 1.00 81.38 116 ASN A C 1
ATOM 92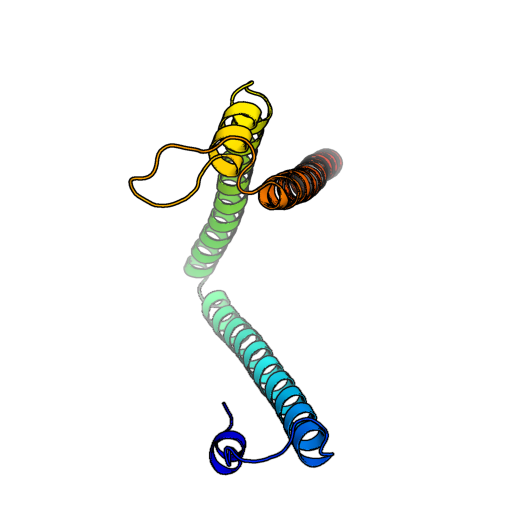1 O O . ASN A 1 116 ? 13.722 1.730 -15.984 1.00 81.38 116 ASN A O 1
ATOM 925 N N . GLN A 1 117 ? 14.135 2.164 -18.144 1.00 79.25 117 GLN A N 1
ATOM 926 C CA . GLN A 1 117 ? 12.954 3.018 -18.357 1.00 79.25 117 GLN A CA 1
ATOM 927 C C . GLN A 1 117 ? 11.613 2.344 -18.006 1.00 79.25 117 GLN A C 1
ATOM 929 O O . GLN A 1 117 ? 10.656 3.035 -17.664 1.00 79.25 117 GLN A O 1
ATOM 934 N N . ALA A 1 118 ? 11.531 1.008 -18.018 1.00 84.69 118 ALA A N 1
ATOM 935 C CA . ALA A 1 118 ? 10.324 0.276 -17.623 1.00 84.69 118 ALA A CA 1
ATOM 936 C C . ALA A 1 118 ? 9.927 0.509 -16.149 1.00 84.69 118 ALA A C 1
ATOM 938 O O . ALA A 1 118 ? 8.739 0.483 -15.817 1.00 84.69 118 ALA A O 1
ATOM 939 N N . LYS A 1 119 ? 10.895 0.812 -15.270 1.00 79.31 119 LYS A N 1
ATOM 940 C CA . LYS A 1 119 ? 10.635 1.115 -13.854 1.00 79.31 119 LYS A CA 1
ATOM 941 C C . LYS A 1 119 ? 9.839 2.410 -13.651 1.00 79.31 119 LYS A C 1
ATOM 943 O O . LYS A 1 119 ? 9.097 2.517 -12.678 1.00 79.31 119 LYS A O 1
ATOM 948 N N . LEU A 1 120 ? 9.910 3.355 -14.595 1.00 81.12 120 LEU A N 1
ATOM 949 C CA . LEU A 1 120 ? 9.130 4.599 -14.567 1.00 81.12 120 LEU A CA 1
ATOM 950 C C . LEU A 1 120 ? 7.620 4.316 -14.562 1.00 81.12 120 LEU A C 1
ATOM 952 O O . LEU A 1 120 ? 6.874 4.889 -13.769 1.00 81.12 120 LEU A O 1
ATOM 956 N N . VAL A 1 121 ? 7.169 3.402 -15.426 1.00 85.31 121 VAL A N 1
ATOM 957 C CA . VAL A 1 121 ? 5.746 3.046 -15.548 1.00 85.31 121 VAL A CA 1
ATOM 958 C C . VAL A 1 121 ? 5.248 2.382 -14.266 1.00 85.31 121 VAL A C 1
ATOM 960 O O . VAL A 1 121 ? 4.167 2.717 -13.778 1.00 85.31 121 VAL A O 1
ATOM 963 N N . TYR A 1 122 ? 6.062 1.504 -13.673 1.00 84.06 122 TYR A N 1
ATOM 964 C CA . TYR A 1 122 ? 5.780 0.920 -12.363 1.00 84.06 122 TYR A CA 1
ATOM 965 C C . TYR A 1 122 ? 5.613 2.011 -11.294 1.00 84.06 122 TYR A C 1
ATOM 967 O O . TYR A 1 122 ? 4.585 2.048 -10.619 1.00 84.06 122 TYR A O 1
ATOM 975 N N . PHE A 1 123 ? 6.553 2.956 -11.209 1.00 81.31 123 PHE A N 1
ATOM 976 C CA . PHE A 1 123 ? 6.537 4.030 -10.212 1.00 81.31 123 PHE A CA 1
ATOM 977 C C . PHE A 1 123 ? 5.299 4.936 -10.333 1.00 81.31 123 PHE A C 1
ATOM 979 O O . PHE A 1 123 ? 4.633 5.221 -9.336 1.00 81.31 123 PHE A O 1
ATOM 986 N N . ILE A 1 124 ? 4.932 5.333 -11.559 1.00 83.50 124 ILE A N 1
ATOM 987 C CA . ILE A 1 124 ? 3.739 6.156 -11.823 1.00 83.50 124 ILE A CA 1
ATOM 988 C C . ILE A 1 124 ? 2.454 5.386 -11.494 1.00 83.50 124 ILE A C 1
ATOM 990 O O . ILE A 1 124 ? 1.562 5.927 -10.839 1.00 83.50 124 ILE A O 1
ATOM 994 N N . SER A 1 125 ? 2.352 4.119 -11.908 1.00 85.69 125 SER A N 1
ATOM 995 C CA . SER A 1 125 ? 1.164 3.300 -11.633 1.00 85.69 125 SER A CA 1
ATOM 996 C C . SER A 1 125 ? 0.947 3.077 -10.132 1.00 85.69 125 SER A C 1
ATOM 998 O O . SER A 1 125 ? -0.180 3.180 -9.647 1.00 85.69 125 SER A O 1
ATOM 1000 N N . PHE A 1 126 ? 2.030 2.862 -9.383 1.00 80.00 126 PHE A N 1
ATOM 1001 C CA . PHE A 1 126 ? 2.014 2.696 -7.935 1.00 80.00 126 PHE A CA 1
ATOM 1002 C C . PHE A 1 126 ? 1.592 3.982 -7.209 1.00 80.00 126 PHE A C 1
ATOM 1004 O O . PHE A 1 126 ? 0.730 3.933 -6.330 1.00 80.00 126 PHE A O 1
ATOM 1011 N N . LEU A 1 127 ? 2.123 5.142 -7.617 1.00 78.44 127 LEU A N 1
ATOM 1012 C CA . LEU A 1 127 ? 1.731 6.445 -7.066 1.00 78.44 127 LEU A CA 1
ATOM 1013 C C . LEU A 1 127 ? 0.250 6.761 -7.311 1.00 78.44 127 LEU A C 1
ATOM 1015 O O . LEU A 1 127 ? -0.425 7.256 -6.407 1.00 78.44 127 LEU A O 1
ATOM 1019 N N . LEU A 1 128 ? -0.275 6.448 -8.499 1.00 80.94 128 LEU A N 1
ATOM 1020 C CA . LEU A 1 128 ? -1.692 6.645 -8.817 1.00 80.94 128 LEU A CA 1
ATOM 1021 C C . LEU A 1 128 ? -2.602 5.742 -7.980 1.00 80.94 128 LEU A C 1
ATOM 1023 O O . LEU A 1 128 ? -3.593 6.221 -7.429 1.00 80.94 128 LEU A O 1
ATOM 1027 N N . LEU A 1 129 ? -2.251 4.459 -7.847 1.00 79.56 129 LEU A N 1
ATOM 1028 C CA . LEU A 1 129 ? -3.002 3.503 -7.032 1.00 79.56 129 LEU A CA 1
ATOM 1029 C C . LEU A 1 129 ? -3.056 3.942 -5.568 1.00 79.56 129 LEU A C 1
ATOM 1031 O O . LEU A 1 129 ? -4.137 4.014 -4.986 1.00 79.56 129 LEU A O 1
ATOM 1035 N N . ILE A 1 130 ? -1.906 4.289 -4.986 1.00 77.12 130 ILE A N 1
ATOM 1036 C CA . ILE A 1 130 ? -1.834 4.761 -3.602 1.00 77.12 130 ILE A CA 1
ATOM 1037 C C . ILE A 1 130 ? -2.644 6.040 -3.429 1.00 77.12 130 ILE A C 1
ATOM 1039 O O . ILE A 1 130 ? -3.482 6.090 -2.536 1.00 77.12 130 ILE A O 1
ATOM 1043 N N . SER A 1 131 ? -2.448 7.043 -4.289 1.00 72.50 131 SER A N 1
ATOM 1044 C CA . SER A 1 131 ? -3.165 8.322 -4.214 1.00 72.50 131 SER A CA 1
ATOM 1045 C C . SER A 1 131 ? -4.687 8.137 -4.258 1.00 72.50 131 SER A C 1
ATOM 1047 O O . SER A 1 131 ? -5.412 8.706 -3.441 1.00 72.50 131 SER A O 1
ATOM 1049 N N . PHE A 1 132 ? -5.176 7.257 -5.137 1.00 78.06 132 PHE A N 1
ATOM 1050 C CA . PHE A 1 132 ? -6.594 6.912 -5.212 1.00 78.06 132 PHE A CA 1
ATOM 1051 C C . PHE A 1 132 ? -7.118 6.302 -3.903 1.00 78.06 132 PHE A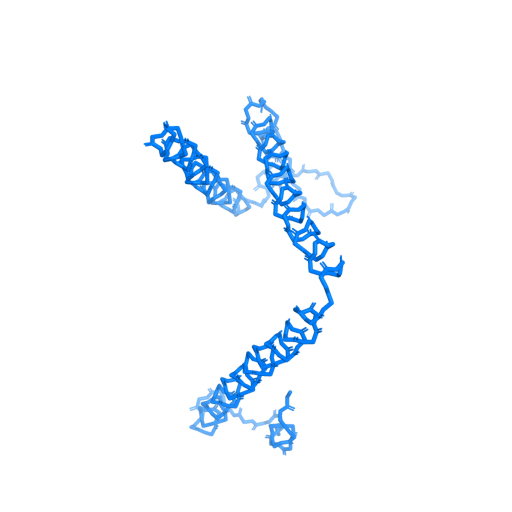 C 1
ATOM 1053 O O . PHE A 1 132 ? -8.156 6.727 -3.390 1.00 78.06 132 PHE A O 1
ATOM 1060 N N . PHE A 1 133 ? -6.391 5.345 -3.319 1.00 74.44 133 PHE A N 1
ATOM 1061 C CA . PHE A 1 133 ? -6.768 4.749 -2.035 1.00 74.44 133 PHE A CA 1
ATOM 1062 C C . PHE A 1 133 ? -6.717 5.754 -0.877 1.00 74.44 133 PHE A C 1
ATOM 1064 O O . PHE A 1 133 ? -7.630 5.758 -0.051 1.00 74.44 133 PHE A O 1
ATOM 1071 N N . VAL A 1 134 ? -5.705 6.629 -0.835 1.00 70.44 134 VAL A N 1
ATOM 1072 C CA . VAL A 1 134 ? -5.562 7.683 0.186 1.00 70.44 134 VAL A CA 1
ATOM 1073 C C . VAL A 1 134 ? -6.792 8.586 0.191 1.00 70.44 134 VAL A C 1
ATOM 1075 O O . VAL A 1 134 ? -7.382 8.831 1.243 1.00 70.44 134 VAL A O 1
ATOM 1078 N N . ILE A 1 135 ? -7.192 9.065 -0.988 1.00 72.31 135 ILE A N 1
ATOM 1079 C CA . ILE A 1 135 ? -8.321 9.987 -1.140 1.00 72.31 135 ILE A CA 1
ATOM 1080 C C . ILE A 1 135 ? -9.622 9.302 -0.724 1.00 72.31 135 ILE A C 1
ATOM 1082 O O . ILE A 1 135 ? -10.380 9.854 0.073 1.00 72.31 135 ILE A O 1
ATOM 1086 N N . ASN A 1 136 ? -9.863 8.081 -1.203 1.00 73.00 136 ASN A N 1
ATOM 1087 C CA . ASN A 1 136 ? -11.078 7.343 -0.862 1.00 73.00 136 ASN A CA 1
ATOM 1088 C C . ASN A 1 136 ? -11.162 7.027 0.635 1.00 73.00 136 ASN A C 1
ATOM 1090 O O . ASN A 1 136 ? -12.236 7.118 1.230 1.00 73.00 136 ASN A O 1
ATOM 1094 N N . MET A 1 137 ? -10.031 6.717 1.269 1.00 73.81 137 MET A N 1
ATOM 1095 C CA . MET A 1 137 ? -9.979 6.524 2.714 1.00 73.81 137 MET A CA 1
ATOM 1096 C C . MET A 1 137 ? -10.246 7.830 3.473 1.00 73.81 137 MET A C 1
ATOM 1098 O O . MET A 1 137 ? -11.012 7.827 4.436 1.00 73.81 137 MET A O 1
ATOM 1102 N N . PHE A 1 138 ? -9.650 8.948 3.051 1.00 73.75 138 PHE A N 1
ATOM 1103 C CA . PHE A 1 138 ? -9.869 10.249 3.684 1.00 73.75 138 PHE A CA 1
ATOM 1104 C C . PHE A 1 138 ? -11.346 10.652 3.637 1.00 73.75 138 PHE A C 1
ATOM 1106 O O . PHE A 1 138 ? -11.921 11.019 4.661 1.00 73.75 138 PHE A O 1
ATOM 1113 N N . VAL A 1 139 ? -11.982 10.499 2.472 1.00 74.81 139 VAL A N 1
ATOM 1114 C CA . VAL A 1 139 ? -13.417 10.756 2.302 1.00 74.81 139 VAL A CA 1
ATOM 1115 C C . VAL A 1 139 ? -14.243 9.859 3.227 1.00 74.81 139 VAL A C 1
ATOM 1117 O O . VAL A 1 139 ? -15.143 10.365 3.891 1.00 74.81 139 VAL A O 1
ATOM 1120 N N . SER A 1 140 ? -13.907 8.569 3.351 1.00 71.31 140 SER A N 1
ATOM 1121 C CA . SER A 1 140 ? -14.601 7.644 4.262 1.00 71.31 140 SER A CA 1
ATOM 1122 C C . SER A 1 140 ? -14.542 8.104 5.724 1.00 71.31 140 SER A C 1
ATOM 1124 O O . SER A 1 140 ? -15.565 8.134 6.403 1.00 71.31 140 SER A O 1
ATOM 1126 N N . VAL A 1 141 ? -13.369 8.526 6.206 1.00 74.25 141 VAL A N 1
ATOM 1127 C CA . VAL A 1 141 ? -13.187 8.997 7.592 1.00 74.25 141 VAL A CA 1
ATOM 1128 C C . VAL A 1 141 ? -13.932 10.309 7.845 1.00 74.25 141 VAL A C 1
ATOM 1130 O O . VAL A 1 141 ? -14.547 10.496 8.895 1.00 74.25 141 VAL A O 1
ATOM 1133 N N . VAL A 1 142 ? -13.898 11.233 6.885 1.00 72.50 142 VAL A N 1
ATOM 1134 C CA . VAL A 1 142 ? -14.622 12.505 6.981 1.00 72.50 142 VAL A CA 1
ATOM 1135 C C . VAL A 1 142 ? -16.134 12.264 7.009 1.00 72.50 142 VAL A C 1
ATOM 1137 O O . VAL A 1 142 ? -16.829 12.830 7.851 1.00 72.50 142 VAL A O 1
ATOM 1140 N N . VAL A 1 143 ? -16.643 11.379 6.151 1.00 75.62 143 VAL A N 1
ATOM 1141 C CA . VAL A 1 143 ? -18.065 11.008 6.098 1.00 75.62 143 VAL A CA 1
ATOM 1142 C C . VAL A 1 143 ? -18.521 10.340 7.398 1.00 75.62 143 VAL A C 1
ATOM 1144 O O . VAL A 1 143 ? -19.567 10.705 7.933 1.00 75.62 143 VAL A O 1
ATOM 1147 N N . GLU A 1 144 ? -17.730 9.427 7.965 1.00 72.25 144 GLU A N 1
ATOM 1148 C CA . GLU A 1 144 ? -18.020 8.821 9.273 1.00 72.25 144 GLU A CA 1
ATOM 1149 C C . GLU A 1 144 ? -18.103 9.864 10.399 1.00 72.25 144 GLU A C 1
ATOM 1151 O O . GLU A 1 144 ? -18.986 9.779 11.257 1.00 72.25 144 GLU A O 1
ATOM 1156 N N . ASN A 1 145 ? -17.233 10.879 10.379 1.00 70.94 145 ASN A N 1
ATOM 1157 C CA . ASN A 1 145 ? -17.292 11.987 11.334 1.00 70.94 145 ASN A CA 1
ATOM 1158 C C . ASN A 1 145 ? -18.565 12.828 11.165 1.00 70.94 145 ASN A C 1
ATOM 1160 O O . ASN A 1 145 ? -19.225 13.138 12.156 1.00 70.94 145 ASN A O 1
ATOM 1164 N N . PHE A 1 146 ? -18.968 13.136 9.930 1.00 74.06 146 PHE A N 1
ATOM 1165 C CA . PHE A 1 146 ? -20.223 13.852 9.678 1.00 74.06 146 PHE A CA 1
ATOM 1166 C C . PHE A 1 146 ? -21.457 13.057 10.119 1.00 74.06 146 PHE A C 1
ATOM 1168 O O . PHE A 1 146 ? -22.406 13.639 10.645 1.00 74.06 146 PHE A O 1
ATOM 1175 N N . HIS A 1 147 ? -21.452 11.732 9.952 1.00 74.19 147 HIS A N 1
ATOM 1176 C CA . HIS A 1 147 ? -22.547 10.885 10.422 1.00 74.19 147 HIS A CA 1
ATOM 1177 C C . HIS A 1 147 ? -22.640 10.817 11.949 1.00 74.19 147 HIS A C 1
ATOM 1179 O O . HIS A 1 147 ? -23.756 10.767 12.463 1.00 74.19 147 HIS A O 1
ATOM 1185 N N . LYS A 1 148 ? -21.511 10.871 12.669 1.00 69.00 148 LYS A N 1
ATOM 1186 C CA . LYS A 1 148 ? -21.501 10.959 14.138 1.00 69.00 148 LYS A CA 1
ATOM 1187 C C . LYS A 1 148 ? -22.078 12.279 14.647 1.00 69.00 148 LYS A C 1
ATOM 1189 O O . LYS A 1 148 ? -22.979 12.237 15.472 1.00 69.00 148 LYS A O 1
ATOM 1194 N N . CYS A 1 149 ? -21.651 13.422 14.105 1.00 69.38 149 CYS A N 1
ATOM 1195 C CA . CYS A 1 149 ? -22.155 14.734 14.540 1.00 69.38 149 CYS A CA 1
ATOM 1196 C C . CYS A 1 149 ? -23.651 14.955 14.266 1.00 69.38 149 CYS A C 1
ATOM 1198 O O . CYS A 1 149 ? -24.241 15.852 14.848 1.00 69.38 149 CYS A O 1
ATOM 1200 N N . ARG A 1 150 ? -24.256 14.196 13.343 1.00 70.75 150 ARG A N 1
ATOM 1201 C CA . ARG A 1 150 ? -25.697 14.273 13.045 1.00 70.75 150 ARG A CA 1
ATOM 1202 C C . ARG A 1 150 ? -26.540 13.317 13.900 1.00 70.75 150 ARG A C 1
ATOM 1204 O O . ARG A 1 150 ? -27.764 13.365 13.820 1.00 70.75 150 ARG A O 1
ATOM 1211 N N . ALA A 1 151 ? -25.903 12.376 14.594 1.00 63.72 151 ALA A N 1
ATOM 1212 C CA . ALA A 1 151 ? -26.571 11.412 15.467 1.00 63.72 151 ALA A CA 1
ATOM 1213 C C . ALA A 1 151 ? -26.640 11.885 16.932 1.00 63.72 151 ALA A C 1
ATOM 1215 O O . ALA A 1 151 ? -27.407 11.312 17.704 1.00 63.72 151 ALA A O 1
ATOM 1216 N N . GLU A 1 152 ? -25.853 12.905 17.285 1.00 47.12 152 GLU A N 1
ATOM 1217 C CA . GLU A 1 152 ? -25.982 13.729 18.497 1.00 47.12 152 GLU A CA 1
ATOM 1218 C C . GLU A 1 152 ? -26.924 14.916 18.244 1.00 47.12 152 GLU A C 1
ATOM 1220 O O . GLU A 1 152 ? -27.649 15.288 19.194 1.00 47.12 152 GLU A O 1
#

pLDDT: mean 71.71, std 9.61, range [47.12, 88.12]

Secondary structure (DSSP, 8-state):
--HHHHHS--S---TT-HHHHHHHHHHHHHHHHHHHHHHHHHHHHHHHHHHHHHT-HHHHHHHHHHHHHHHHHHHHHHHHHHHHHHHHHHSTHHHHHHHHHHH--STTPPP-TTTTTHHHHHHHHHHHHHHHHHHHHHHHHHHHHHHHHTT-

Sequence (152 aa):
LNCITLAMEHPSIPTTSPERQFINLTNIIFTIEMSAKVIVSEFIFGLHTYLLISRVPGLKLVVQTLLSSLRLIGYIVVICSLLSLFVLSSRDSWIHIMYNDIDAVDVDMQPIRNYNQAKLVYFISFLLLISFFVINMFVSVVVENFHKCRAE

Foldseek 3Di:
DDVVLVVPPDPDDDPPDVVVVVSVVVVVVVVVVVVVVVVVCCVVVVVVVVVVQVVPVVSVVVVVVVVVVVVVVVVVVVVVVVVVLCCCVVPPCVVVVQQCVQQDDDPPDDGHGRNHVVVNVVSVVVNVVSVVVSVVVVVVVVVVVVVVVVVD

Radius of gyration: 25.56 Å; chains: 1; bounding box: 56×56×58 Å